Protein AF-A0A7K4D1M4-F1 (afdb_monomer)

Structure (mmCIF, N/CA/C/O backbone):
data_AF-A0A7K4D1M4-F1
#
_entry.id   AF-A0A7K4D1M4-F1
#
loop_
_atom_site.group_PDB
_atom_site.id
_atom_site.type_symbol
_atom_site.label_atom_id
_atom_site.label_alt_id
_atom_site.label_comp_id
_atom_site.label_asym_id
_atom_site.label_entity_id
_atom_site.label_seq_id
_atom_site.pdbx_PDB_ins_code
_atom_site.Cartn_x
_atom_site.Cartn_y
_atom_site.Cartn_z
_atom_site.occupancy
_atom_site.B_iso_or_equiv
_atom_site.auth_seq_id
_atom_site.auth_comp_id
_atom_site.auth_asym_id
_atom_site.auth_atom_id
_atom_site.pdbx_PDB_model_num
ATOM 1 N N . LEU A 1 1 ? -6.301 4.150 -7.512 1.00 89.19 1 LEU A N 1
ATOM 2 C CA . LEU A 1 1 ? -5.132 4.117 -6.603 1.00 89.19 1 LEU A CA 1
ATOM 3 C C . LEU A 1 1 ? -3.833 4.508 -7.304 1.00 89.19 1 LEU A C 1
ATOM 5 O O . LEU A 1 1 ? -3.335 5.579 -7.008 1.00 89.19 1 LEU A O 1
ATOM 9 N N . ALA A 1 2 ? -3.283 3.705 -8.227 1.00 92.56 2 ALA A N 1
ATOM 10 C CA . ALA A 1 2 ? -1.972 4.003 -8.831 1.00 92.56 2 ALA A CA 1
ATOM 11 C C . ALA A 1 2 ? -1.911 5.374 -9.540 1.00 92.56 2 ALA A C 1
ATOM 13 O O . ALA A 1 2 ? -0.953 6.116 -9.352 1.00 92.56 2 ALA A O 1
ATOM 14 N N . GLU A 1 3 ? -2.952 5.739 -10.293 1.00 94.12 3 GLU A N 1
ATOM 15 C CA . GLU A 1 3 ? -3.055 7.054 -10.951 1.00 94.12 3 GLU A CA 1
ATOM 16 C C . GLU A 1 3 ? -3.124 8.208 -9.942 1.00 94.12 3 GLU A C 1
ATOM 18 O O . GLU A 1 3 ? -2.487 9.239 -10.120 1.00 94.12 3 GLU A O 1
ATOM 23 N N . GLU A 1 4 ? -3.865 8.014 -8.852 1.00 92.81 4 GLU A N 1
ATOM 24 C CA . GLU A 1 4 ? -4.043 9.006 -7.790 1.00 92.81 4 GLU A CA 1
ATOM 25 C C . GLU A 1 4 ? -2.739 9.252 -7.022 1.00 92.81 4 GLU A C 1
ATOM 27 O O . GLU A 1 4 ? -2.379 10.397 -6.758 1.00 92.81 4 GLU A O 1
ATOM 32 N N . ILE A 1 5 ? -1.986 8.183 -6.738 1.00 93.50 5 ILE A N 1
ATOM 33 C CA . ILE A 1 5 ? -0.640 8.281 -6.167 1.00 93.50 5 ILE A CA 1
ATOM 34 C C . ILE A 1 5 ? 0.278 9.036 -7.131 1.00 93.50 5 ILE A C 1
ATOM 36 O O . ILE A 1 5 ? 0.939 9.977 -6.702 1.00 93.50 5 ILE A O 1
ATOM 40 N N . ALA A 1 6 ? 0.294 8.672 -8.421 1.00 94.31 6 ALA A N 1
ATOM 41 C CA . ALA A 1 6 ? 1.125 9.335 -9.428 1.00 94.31 6 ALA A CA 1
ATOM 42 C C . ALA A 1 6 ? 0.834 10.843 -9.510 1.00 94.31 6 ALA A C 1
ATOM 44 O O . ALA A 1 6 ? 1.769 11.644 -9.523 1.00 94.31 6 ALA A O 1
ATOM 45 N N . ALA A 1 7 ? -0.445 11.230 -9.475 1.00 94.00 7 ALA A N 1
ATOM 46 C CA . ALA A 1 7 ? -0.859 12.627 -9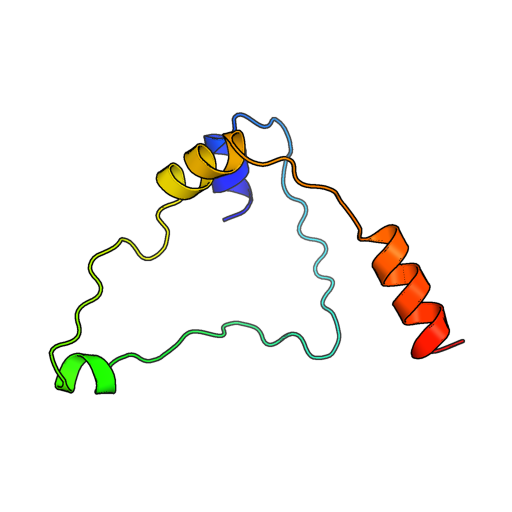.442 1.00 94.00 7 ALA A CA 1
ATOM 47 C C . ALA A 1 7 ? -0.372 13.352 -8.175 1.00 94.00 7 ALA A C 1
ATOM 49 O O . ALA A 1 7 ? 0.201 14.436 -8.280 1.00 94.00 7 ALA A O 1
ATOM 50 N N . LYS A 1 8 ? -0.539 12.752 -6.987 1.00 93.56 8 LYS A N 1
ATOM 51 C CA . LYS A 1 8 ? -0.128 13.360 -5.707 1.00 93.56 8 LYS A CA 1
ATOM 52 C C . LYS A 1 8 ? 1.388 13.525 -5.571 1.00 93.56 8 LYS A C 1
ATOM 54 O O . LYS A 1 8 ? 1.838 14.514 -5.001 1.00 93.56 8 LYS A O 1
ATOM 59 N N . ILE A 1 9 ? 2.177 12.598 -6.116 1.00 93.44 9 ILE A N 1
ATOM 60 C CA . ILE A 1 9 ? 3.648 12.692 -6.105 1.00 93.44 9 ILE A CA 1
ATOM 61 C C . ILE A 1 9 ? 4.215 13.489 -7.292 1.00 93.44 9 ILE A C 1
ATOM 63 O O . ILE A 1 9 ? 5.431 13.630 -7.398 1.00 93.44 9 ILE A O 1
ATOM 67 N N . GLY A 1 10 ? 3.367 13.985 -8.203 1.00 94.38 10 GLY A N 1
ATOM 68 C CA . GLY A 1 10 ? 3.798 14.722 -9.396 1.00 94.38 10 GLY A CA 1
ATOM 69 C C . GLY A 1 10 ? 4.574 13.873 -10.411 1.00 94.38 10 GLY A C 1
ATOM 70 O O . GLY A 1 10 ? 5.402 14.399 -11.154 1.00 94.38 10 GLY A O 1
ATOM 71 N N . SER A 1 11 ? 4.346 12.559 -10.437 1.00 93.75 11 SER A N 1
ATOM 72 C CA . SER A 1 11 ? 5.039 11.650 -11.348 1.00 93.75 11 SER A CA 1
ATOM 73 C C . SER A 1 11 ? 4.406 11.679 -12.744 1.00 93.75 11 SER A C 1
ATOM 75 O O . SER A 1 11 ? 3.186 11.557 -12.864 1.00 93.75 11 SER A O 1
ATOM 77 N N . PRO A 1 12 ? 5.208 11.757 -13.822 1.00 94.88 12 PRO A N 1
ATOM 78 C CA . PRO A 1 12 ? 4.704 11.649 -15.189 1.00 94.88 12 PRO A CA 1
ATOM 79 C C . PRO A 1 12 ? 4.379 10.200 -15.597 1.00 94.88 12 PRO A C 1
ATOM 81 O O . PRO A 1 12 ? 3.930 9.964 -16.720 1.00 94.88 12 PRO A O 1
ATOM 84 N N . LEU A 1 13 ? 4.642 9.216 -14.728 1.00 94.00 13 LEU A N 1
ATOM 85 C CA . LEU A 1 13 ? 4.424 7.803 -15.025 1.00 94.00 13 LEU A CA 1
ATOM 86 C C . LEU A 1 13 ? 2.930 7.491 -15.142 1.00 94.00 13 LEU A C 1
ATOM 88 O O . LEU A 1 13 ? 2.144 7.776 -14.240 1.00 94.00 13 LEU A O 1
ATOM 92 N N . LYS A 1 14 ? 2.557 6.827 -16.239 1.00 93.88 14 LYS A N 1
ATOM 93 C CA . LYS A 1 14 ? 1.217 6.266 -16.419 1.00 93.88 14 LYS A CA 1
ATOM 94 C C . LYS A 1 14 ? 1.210 4.808 -15.959 1.00 93.88 14 LYS A C 1
ATOM 96 O O . LYS A 1 14 ? 2.006 4.026 -16.482 1.00 93.88 14 LYS A O 1
ATOM 101 N N . PRO A 1 15 ? 0.339 4.425 -15.009 1.00 92.69 15 PRO A N 1
ATOM 102 C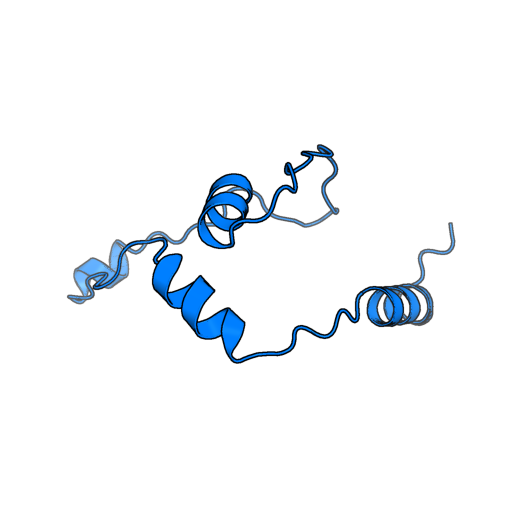 CA . PRO A 1 15 ? 0.201 3.031 -14.611 1.00 92.69 15 PRO A CA 1
ATOM 103 C C . PRO A 1 15 ? -0.181 2.152 -15.805 1.00 92.69 15 PRO A C 1
ATOM 105 O O . PRO A 1 15 ? -1.025 2.527 -16.617 1.00 92.69 15 PRO A O 1
ATOM 108 N N . VAL A 1 16 ? 0.420 0.967 -15.891 1.00 93.31 16 VAL A N 1
ATOM 109 C CA . VAL A 1 16 ? 0.081 -0.053 -16.890 1.00 93.31 16 VAL A CA 1
ATOM 110 C C . VAL A 1 16 ? -0.603 -1.211 -16.174 1.00 93.31 16 VAL A C 1
ATOM 112 O O . VAL A 1 16 ? -0.054 -1.768 -15.226 1.00 93.31 16 VAL A O 1
ATOM 115 N N . ILE A 1 17 ? -1.803 -1.576 -16.627 1.00 89.94 17 ILE A N 1
ATOM 116 C CA . ILE A 1 17 ? -2.529 -2.744 -16.122 1.00 89.94 17 ILE A CA 1
ATOM 117 C C . ILE A 1 17 ? -2.131 -3.938 -16.988 1.00 89.94 17 ILE A C 1
ATOM 119 O O . ILE A 1 17 ? -2.617 -4.078 -18.108 1.00 89.94 17 ILE A O 1
ATOM 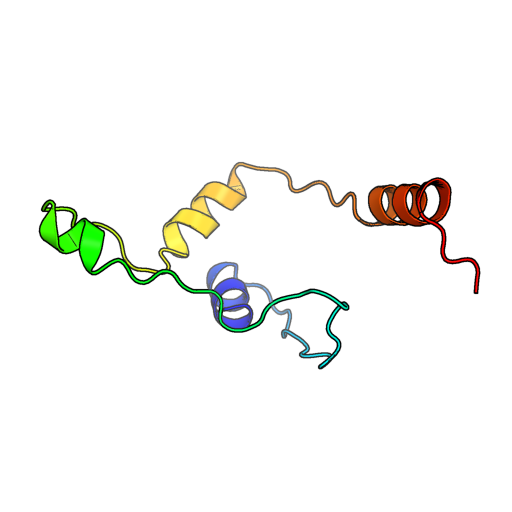123 N N . SER A 1 18 ? -1.235 -4.790 -16.485 1.00 89.69 18 SER A N 1
ATOM 124 C CA . SER A 1 18 ? -0.754 -5.960 -17.233 1.00 89.69 18 SER A CA 1
ATOM 125 C C . SER A 1 18 ? -1.804 -7.067 -17.379 1.00 89.69 18 SER A C 1
ATOM 127 O O . SER A 1 18 ? -1.686 -7.898 -18.268 1.00 89.69 18 SER A O 1
ATOM 129 N N . ASN A 1 19 ? -2.843 -7.071 -16.532 1.00 86.25 19 ASN A N 1
ATOM 130 C CA . ASN A 1 19 ? -3.803 -8.175 -16.367 1.00 86.25 19 ASN A CA 1
ATOM 131 C C . ASN A 1 19 ? -3.171 -9.513 -15.941 1.00 86.25 19 ASN A C 1
ATOM 133 O O . ASN A 1 19 ? -3.860 -10.532 -15.906 1.00 86.25 19 ASN A O 1
ATOM 137 N N . ASP A 1 20 ? -1.902 -9.497 -15.538 1.00 84.62 20 ASP A N 1
ATOM 138 C CA . ASP A 1 20 ? -1.238 -10.643 -14.934 1.00 84.62 20 ASP A CA 1
ATOM 139 C C . ASP A 1 20 ? -1.545 -10.691 -13.434 1.00 84.62 20 ASP A C 1
ATOM 141 O O . ASP A 1 20 ? -1.532 -9.672 -12.739 1.00 84.62 20 ASP A O 1
ATOM 145 N N . GLY A 1 21 ? -1.810 -11.887 -12.916 1.00 80.25 21 GLY A N 1
ATOM 146 C CA . GLY A 1 21 ? -1.993 -12.138 -11.489 1.00 80.25 21 GLY A CA 1
ATOM 147 C C . GLY A 1 21 ? -1.143 -13.320 -11.050 1.00 80.25 21 GLY A C 1
ATOM 148 O O . GLY A 1 21 ? -0.910 -14.245 -11.831 1.00 80.25 21 GLY A O 1
ATOM 149 N N . ARG A 1 22 ? -0.672 -13.314 -9.800 1.00 81.75 22 ARG A N 1
ATOM 150 C CA . ARG A 1 22 ? 0.070 -14.462 -9.271 1.00 81.75 22 ARG A CA 1
ATOM 151 C C . ARG A 1 22 ? -0.915 -15.502 -8.737 1.00 81.75 22 ARG A C 1
ATOM 153 O O . ARG A 1 22 ? -1.903 -15.130 -8.095 1.00 81.75 22 ARG A O 1
ATOM 160 N N . PRO A 1 23 ? -0.664 -16.804 -8.958 1.00 85.00 23 PRO A N 1
ATOM 161 C CA . PRO A 1 23 ? -1.449 -17.855 -8.324 1.00 85.00 23 PRO A CA 1
ATOM 162 C C . PRO A 1 23 ? -1.486 -17.656 -6.804 1.00 85.00 23 PRO A C 1
ATOM 164 O O . PRO A 1 23 ? -0.441 -17.547 -6.168 1.00 85.00 23 PRO A O 1
ATOM 167 N N . GLY A 1 24 ? -2.689 -17.594 -6.232 1.00 84.19 24 GLY A N 1
ATOM 168 C CA . GLY A 1 24 ? -2.899 -17.392 -4.794 1.00 84.19 24 GLY A CA 1
ATOM 169 C C . GLY A 1 24 ? -3.211 -15.954 -4.362 1.00 84.19 24 GLY A C 1
ATOM 170 O O . GLY A 1 24 ? -3.661 -15.771 -3.234 1.00 84.19 24 GLY A O 1
ATOM 171 N N . ASP A 1 25 ? -3.061 -14.947 -5.231 1.00 87.94 25 ASP A N 1
ATOM 172 C CA . ASP A 1 25 ? -3.501 -13.583 -4.910 1.00 87.94 25 ASP A CA 1
ATOM 173 C C . ASP A 1 25 ? -5.048 -13.520 -4.864 1.00 87.94 25 ASP A C 1
ATOM 175 O O . ASP A 1 25 ? -5.738 -13.753 -5.862 1.00 87.94 25 ASP A O 1
ATOM 179 N N . ILE A 1 26 ? -5.615 -13.198 -3.693 1.00 86.25 26 ILE A N 1
ATOM 180 C CA . ILE A 1 26 ? -7.067 -13.040 -3.501 1.00 86.25 26 ILE A CA 1
ATOM 181 C C . ILE A 1 26 ? -7.482 -11.619 -3.890 1.00 86.25 26 ILE A C 1
ATOM 183 O O . ILE A 1 26 ? -6.998 -10.631 -3.336 1.00 86.25 26 ILE A O 1
ATOM 187 N N . ARG A 1 27 ? -8.429 -11.512 -4.826 1.00 84.12 27 ARG A N 1
ATOM 188 C CA . ARG A 1 27 ? -9.018 -10.233 -5.248 1.00 84.12 27 ARG A CA 1
ATOM 189 C C . ARG A 1 27 ? -10.137 -9.811 -4.297 1.00 84.12 27 ARG A C 1
ATOM 191 O O . ARG A 1 27 ? -10.832 -10.661 -3.752 1.00 84.12 27 ARG A O 1
ATOM 198 N N . HIS A 1 28 ? -10.341 -8.500 -4.161 1.00 84.56 28 HIS A N 1
ATOM 199 C CA . HIS A 1 28 ? -11.434 -7.915 -3.369 1.00 84.56 28 HIS A CA 1
ATOM 200 C C . HIS A 1 28 ? -11.440 -8.345 -1.891 1.00 84.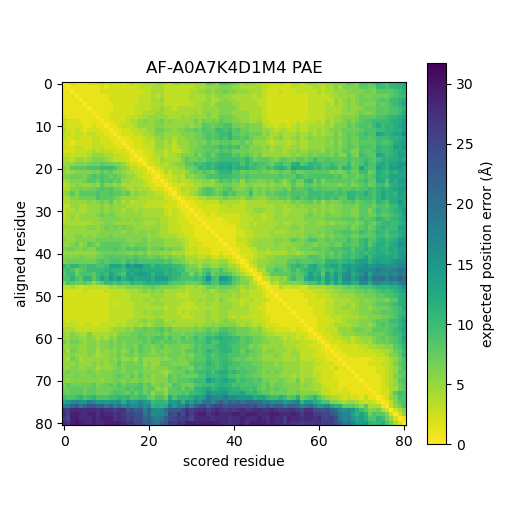56 28 HIS A C 1
ATOM 202 O O . HIS A 1 28 ? -12.495 -8.570 -1.308 1.00 84.56 28 HIS A O 1
ATOM 208 N N . CYS A 1 29 ? -10.261 -8.445 -1.273 1.00 89.69 29 CYS A N 1
ATOM 209 C CA . CYS A 1 29 ? -10.148 -8.692 0.161 1.00 89.69 29 CYS A CA 1
ATOM 210 C C . CYS A 1 29 ? -10.405 -7.392 0.941 1.00 89.69 29 CYS A C 1
ATOM 212 O O . CYS A 1 29 ? -9.578 -6.482 0.926 1.00 89.69 29 CYS A O 1
ATOM 214 N N . PHE A 1 30 ? -11.554 -7.299 1.608 1.00 89.19 30 PHE A N 1
ATOM 215 C CA . PHE A 1 30 ? -11.896 -6.212 2.525 1.00 89.19 30 PHE A CA 1
ATOM 216 C C . PHE A 1 30 ? -12.619 -6.774 3.752 1.00 89.19 30 PHE A C 1
ATOM 218 O O . PHE A 1 30 ? -13.327 -7.777 3.668 1.00 89.19 30 PHE A O 1
ATOM 225 N N . ALA A 1 31 ? -12.414 -6.145 4.908 1.00 89.44 31 ALA A N 1
ATOM 226 C CA . ALA A 1 31 ? -12.990 -6.610 6.163 1.00 89.44 31 ALA A CA 1
ATOM 227 C C . ALA A 1 31 ? -14.420 -6.084 6.355 1.00 89.44 31 ALA A C 1
ATOM 229 O O . ALA A 1 31 ? -14.678 -4.891 6.197 1.00 89.44 31 ALA A O 1
ATOM 230 N N . ASP A 1 32 ? -15.334 -6.960 6.779 1.00 92.19 32 ASP A N 1
ATOM 231 C CA . ASP A 1 32 ? -16.603 -6.539 7.372 1.00 92.19 32 ASP A CA 1
ATOM 232 C C . ASP A 1 32 ? -16.381 -6.165 8.844 1.00 92.19 32 ASP A C 1
ATOM 234 O O . ASP A 1 32 ? -16.080 -7.009 9.691 1.00 92.19 32 ASP A O 1
ATOM 238 N N . ILE A 1 33 ? -16.548 -4.880 9.150 1.00 92.06 33 ILE A N 1
ATOM 239 C CA . ILE A 1 33 ? -16.372 -4.332 10.499 1.00 92.06 33 ILE A CA 1
ATOM 240 C C . ILE A 1 33 ? -17.684 -4.249 11.295 1.00 92.06 33 ILE A C 1
ATOM 242 O O . ILE A 1 33 ? -17.704 -3.646 12.367 1.00 92.06 33 ILE A O 1
ATOM 246 N N . SER A 1 34 ? -18.785 -4.842 10.820 1.00 94.19 34 SER A N 1
ATOM 247 C CA . SER A 1 34 ? -20.106 -4.751 11.469 1.00 94.19 34 SER A CA 1
ATOM 248 C C . SER A 1 34 ? -20.091 -5.223 12.926 1.00 94.19 34 SER A C 1
ATOM 250 O O . SER A 1 34 ? -20.701 -4.593 13.788 1.00 94.19 34 SER A O 1
ATOM 252 N N . LYS A 1 35 ? -19.324 -6.277 13.239 1.00 95.50 35 LYS A N 1
ATOM 253 C CA . LYS A 1 35 ? -19.162 -6.757 14.624 1.00 95.50 35 LYS A CA 1
ATOM 254 C C . LYS A 1 35 ? -18.410 -5.762 15.508 1.00 95.50 35 LYS A C 1
ATOM 256 O O . LYS A 1 35 ? -18.805 -5.547 16.646 1.00 95.50 35 LYS A O 1
ATOM 261 N N . LEU A 1 36 ? -17.357 -5.137 14.979 1.00 94.62 36 LEU A N 1
ATOM 262 C CA . LEU A 1 36 ? -16.568 -4.136 15.704 1.00 94.62 36 LEU A CA 1
ATOM 263 C C . LEU A 1 36 ? -17.395 -2.879 15.983 1.00 94.62 36 LEU A C 1
ATOM 265 O O . LEU A 1 36 ? -17.340 -2.344 17.086 1.00 94.62 36 LEU A O 1
ATOM 269 N N . LYS A 1 37 ? -18.232 -2.462 15.025 1.00 93.31 37 LYS A N 1
ATOM 270 C CA . LYS A 1 37 ? -19.189 -1.365 15.229 1.00 93.31 37 LYS A CA 1
ATOM 271 C C . LYS A 1 37 ? -20.133 -1.634 16.402 1.00 93.31 37 LYS A C 1
ATOM 273 O O . LYS A 1 37 ? -20.414 -0.722 17.172 1.00 93.31 37 LYS A O 1
ATOM 278 N N . GLY A 1 38 ? -20.564 -2.885 16.586 1.00 94.06 38 GLY A N 1
ATOM 279 C CA . GLY A 1 38 ? -21.361 -3.302 17.748 1.00 94.06 38 GLY A CA 1
ATOM 280 C C . GLY A 1 38 ? -20.640 -3.154 19.095 1.00 94.06 38 GLY A C 1
ATOM 281 O O . GLY A 1 38 ? -21.297 -3.059 20.125 1.00 94.06 38 GLY A O 1
ATOM 282 N N . LEU A 1 39 ? -19.306 -3.084 19.089 1.00 96.38 39 LEU A N 1
ATOM 283 C CA . LEU A 1 39 ? -18.465 -2.832 20.265 1.00 96.38 39 LEU A CA 1
ATOM 284 C C . LEU A 1 39 ? -18.115 -1.343 20.441 1.00 96.38 39 LEU A C 1
ATOM 286 O O . LEU A 1 39 ? -17.277 -1.007 21.271 1.00 96.38 39 LEU A O 1
ATOM 290 N N . GLY A 1 40 ? -18.724 -0.449 19.656 1.00 94.75 40 GLY A N 1
ATOM 291 C CA . GLY A 1 40 ? -18.467 0.992 19.709 1.00 94.75 40 GLY A CA 1
ATOM 292 C C . GLY A 1 40 ? -17.264 1.457 18.886 1.00 94.75 40 GLY A C 1
ATOM 293 O O . GLY A 1 40 ? -16.968 2.648 18.883 1.00 94.75 40 GLY A O 1
ATOM 294 N N . TYR A 1 41 ? -16.589 0.563 18.154 1.00 92.88 41 TYR A N 1
ATOM 295 C CA . TYR A 1 41 ? -15.517 0.966 17.245 1.00 92.88 41 TYR A CA 1
ATOM 296 C C . TYR A 1 41 ? -16.077 1.766 16.063 1.00 92.88 41 TYR A C 1
ATOM 298 O O . TYR A 1 41 ? -16.992 1.316 15.365 1.00 92.88 41 TYR A O 1
ATOM 306 N N . GLN A 1 42 ? -15.477 2.923 15.798 1.00 88.31 42 GLN A N 1
ATOM 307 C CA . GLN A 1 42 ? -15.735 3.725 14.609 1.00 88.31 42 GLN A CA 1
ATOM 308 C C . GLN A 1 42 ? -14.424 3.994 13.873 1.00 88.31 42 GLN A C 1
ATOM 310 O O . GLN A 1 42 ? -13.360 4.105 14.474 1.00 88.31 42 GLN A O 1
ATOM 315 N N . HIS A 1 43 ? -14.500 4.052 12.546 1.00 83.62 43 HIS A N 1
ATOM 316 C CA . HIS A 1 43 ? -13.348 4.389 11.724 1.00 83.62 43 HIS A CA 1
ATOM 317 C C . HIS A 1 43 ? -13.151 5.907 11.758 1.00 83.62 43 HIS A C 1
ATOM 319 O O . HIS A 1 43 ? -14.026 6.644 11.312 1.00 83.62 43 HIS A O 1
ATOM 325 N N . GLU A 1 44 ? -12.031 6.357 12.317 1.00 79.81 44 GLU A N 1
ATOM 326 C CA . GLU A 1 44 ? -11.745 7.784 12.538 1.00 79.81 44 GLU A CA 1
ATOM 327 C C . GLU A 1 44 ? -11.019 8.452 11.364 1.00 79.81 44 GLU A C 1
ATOM 329 O O . GLU A 1 44 ? -10.910 9.675 11.315 1.00 79.81 44 GLU A O 1
ATOM 334 N N . PHE A 1 45 ? -10.551 7.663 10.397 1.00 74.50 45 PHE A N 1
ATOM 335 C CA . PHE A 1 45 ? -9.795 8.152 9.250 1.00 74.50 45 PHE A CA 1
ATOM 336 C C . PHE A 1 45 ? -10.560 7.901 7.949 1.00 74.50 45 PHE A C 1
ATOM 338 O O . PHE A 1 45 ? -11.448 7.054 7.901 1.00 74.50 45 PHE A O 1
ATOM 345 N N . PRO A 1 46 ? -10.255 8.627 6.866 1.00 73.75 46 PRO A N 1
ATOM 346 C CA . PRO A 1 46 ? -10.680 8.219 5.538 1.00 73.75 46 PRO A CA 1
ATOM 347 C C . PRO A 1 46 ? -10.083 6.846 5.212 1.00 73.75 46 PRO A C 1
ATOM 349 O O . PRO A 1 46 ? -8.939 6.565 5.565 1.00 73.75 46 PRO A O 1
ATOM 352 N N . ALA A 1 47 ? -10.811 6.025 4.450 1.00 70.50 47 ALA A N 1
ATOM 353 C CA . ALA A 1 47 ? -10.336 4.705 4.018 1.00 70.50 47 ALA A CA 1
ATOM 354 C C . ALA A 1 47 ? -9.007 4.751 3.231 1.00 70.50 47 ALA A C 1
ATOM 356 O O . ALA A 1 47 ? -8.383 3.713 3.013 1.00 70.50 47 ALA A O 1
ATOM 357 N N . LEU A 1 48 ? -8.593 5.939 2.773 1.00 75.69 48 LEU A N 1
ATOM 358 C CA . LEU A 1 48 ? -7.423 6.138 1.936 1.00 75.69 48 LEU A CA 1
ATOM 359 C C . LEU A 1 48 ? -6.828 7.554 2.103 1.00 75.69 48 LEU A C 1
ATOM 361 O O . LEU A 1 48 ? -6.954 8.400 1.221 1.00 75.69 48 LEU A O 1
ATOM 365 N N . ASP A 1 49 ? -6.186 7.835 3.240 1.00 88.44 49 ASP A N 1
ATOM 366 C CA . ASP A 1 49 ? -5.437 9.088 3.4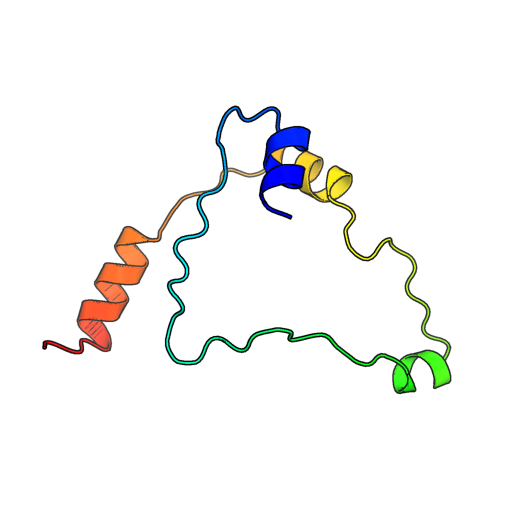42 1.00 88.44 49 ASP A CA 1
ATOM 367 C C . ASP A 1 49 ? -4.074 9.050 2.724 1.00 88.44 49 ASP A C 1
ATOM 369 O O . ASP A 1 49 ? -3.018 8.774 3.301 1.00 88.44 49 ASP A O 1
ATOM 373 N N . LEU A 1 50 ? -4.114 9.275 1.409 1.00 91.00 50 LEU A N 1
ATOM 374 C CA . LEU A 1 50 ? -2.919 9.268 0.567 1.00 91.00 50 LEU A CA 1
ATOM 375 C C . LEU A 1 50 ? -2.011 10.479 0.791 1.00 91.00 50 LEU A C 1
ATOM 377 O O . LEU A 1 50 ? -0.828 10.386 0.479 1.00 91.00 50 LEU A O 1
ATOM 381 N N . ASP A 1 51 ? -2.527 11.599 1.300 1.00 91.56 51 ASP A N 1
ATOM 382 C CA . ASP A 1 51 ? -1.708 12.791 1.542 1.00 91.56 51 ASP A CA 1
ATOM 383 C C . ASP A 1 51 ? -0.735 12.544 2.691 1.00 91.56 51 ASP A C 1
ATOM 385 O O . ASP A 1 51 ? 0.471 12.752 2.536 1.00 91.56 51 ASP A O 1
ATOM 389 N N . THR A 1 52 ? -1.231 11.975 3.792 1.00 92.06 52 THR A N 1
ATOM 390 C CA . THR A 1 52 ? -0.384 11.535 4.906 1.00 92.06 52 THR A CA 1
ATOM 391 C C . THR A 1 52 ? 0.641 10.492 4.457 1.00 92.06 52 THR A C 1
ATOM 393 O O . THR A 1 52 ? 1.814 10.573 4.828 1.00 92.06 52 THR A O 1
ATOM 396 N N . LEU A 1 53 ? 0.234 9.534 3.614 1.00 91.69 53 LEU A N 1
ATOM 397 C CA . LEU A 1 53 ? 1.143 8.518 3.075 1.00 91.69 53 LEU A CA 1
ATOM 398 C C . LEU A 1 53 ? 2.264 9.136 2.227 1.00 91.69 53 LEU A C 1
ATOM 400 O O . LEU A 1 53 ? 3.432 8.777 2.393 1.00 91.69 53 LEU A O 1
ATOM 404 N N . VAL A 1 54 ? 1.922 10.050 1.316 1.00 93.00 54 VAL A N 1
ATOM 405 C CA . VAL A 1 54 ? 2.894 10.722 0.446 1.00 93.00 54 VAL A CA 1
ATOM 406 C C . VAL A 1 54 ? 3.863 11.558 1.272 1.00 93.00 54 VAL A C 1
ATOM 408 O O . VAL A 1 54 ? 5.067 11.507 1.019 1.00 93.00 54 VAL A O 1
ATOM 411 N N . GLU A 1 55 ? 3.384 12.269 2.289 1.00 94.00 55 GLU A N 1
ATOM 412 C CA . GLU A 1 55 ? 4.254 13.077 3.140 1.00 94.00 55 GLU A CA 1
ATOM 413 C C . GLU A 1 55 ? 5.233 12.216 3.942 1.00 94.00 55 GLU A C 1
ATOM 415 O O . GLU A 1 55 ? 6.437 12.476 3.936 1.00 94.00 55 GLU A O 1
ATOM 420 N N . TRP A 1 56 ? 4.751 11.121 4.538 1.00 94.06 56 TRP A N 1
ATOM 421 C CA . TRP A 1 56 ? 5.616 10.149 5.207 1.00 94.06 56 TRP A CA 1
ATOM 422 C C . TRP A 1 56 ? 6.648 9.542 4.247 1.00 94.06 56 TRP A C 1
ATOM 424 O O . TRP A 1 56 ? 7.820 9.404 4.613 1.00 94.06 56 TRP A O 1
ATOM 434 N N . SER A 1 57 ? 6.253 9.244 3.003 1.00 93.06 57 SER A N 1
ATOM 435 C CA . SER A 1 57 ? 7.137 8.619 2.011 1.00 93.06 57 SER A CA 1
ATOM 436 C C . SER A 1 57 ? 8.388 9.450 1.698 1.00 93.06 57 SER A C 1
ATOM 438 O O . SER A 1 57 ? 9.441 8.885 1.416 1.00 93.06 57 SER A O 1
ATOM 440 N N . LYS A 1 58 ? 8.321 10.783 1.829 1.00 92.19 58 LYS A N 1
ATOM 441 C CA . LYS A 1 58 ? 9.467 11.688 1.611 1.00 92.19 58 LYS A CA 1
ATOM 442 C C . LYS A 1 58 ? 10.576 11.518 2.652 1.00 92.19 58 LYS A C 1
ATOM 444 O O . LYS A 1 58 ? 11.714 11.903 2.396 1.00 92.19 58 LYS A O 1
ATOM 449 N N . SER A 1 59 ? 10.252 10.967 3.822 1.00 94.81 59 SER A N 1
ATOM 450 C CA . SER A 1 59 ? 11.203 10.751 4.920 1.00 94.81 59 SER A CA 1
ATOM 451 C C . SER A 1 59 ? 11.954 9.419 4.832 1.00 94.81 59 SER A C 1
ATOM 453 O O . SER A 1 59 ? 12.902 9.197 5.586 1.00 94.81 59 SER A O 1
ATOM 455 N N . VAL A 1 60 ? 11.549 8.528 3.921 1.00 94.06 60 VAL A N 1
ATOM 456 C CA . VAL A 1 60 ? 12.074 7.164 3.818 1.00 94.06 60 VAL A CA 1
ATOM 457 C C . VAL A 1 60 ? 12.712 6.914 2.456 1.00 94.06 60 VAL A C 1
ATOM 459 O O . VAL A 1 60 ? 12.212 7.332 1.417 1.00 94.06 60 VAL A O 1
ATOM 462 N N . VAL A 1 61 ? 13.822 6.177 2.450 1.00 91.38 61 VAL A N 1
ATOM 463 C CA . VAL A 1 61 ? 14.438 5.687 1.213 1.00 91.38 61 VAL A CA 1
ATOM 464 C C . VAL A 1 61 ? 13.914 4.282 0.940 1.00 91.38 61 VAL A C 1
ATOM 466 O O . VAL A 1 61 ? 14.220 3.342 1.675 1.00 91.38 61 VAL A O 1
ATOM 469 N N . ALA A 1 62 ? 13.123 4.131 -0.121 1.00 89.00 62 ALA A N 1
ATOM 470 C CA . ALA A 1 62 ? 12.669 2.828 -0.589 1.00 89.00 62 ALA A CA 1
ATOM 471 C C . ALA A 1 62 ? 13.811 2.106 -1.324 1.00 89.00 62 ALA A C 1
ATOM 473 O O . ALA A 1 62 ? 14.155 2.452 -2.452 1.00 89.00 62 ALA A O 1
ATOM 474 N N . VAL A 1 63 ? 14.406 1.102 -0.678 1.00 92.94 63 VAL A N 1
ATOM 475 C CA . VAL A 1 63 ? 15.379 0.205 -1.317 1.00 92.94 63 VAL A CA 1
ATOM 476 C C . VAL A 1 63 ? 14.613 -0.925 -1.996 1.00 92.94 63 VAL A C 1
ATOM 478 O O . VAL A 1 63 ? 14.034 -1.772 -1.314 1.00 92.94 63 VAL A O 1
ATOM 481 N N . ASP A 1 64 ? 14.607 -0.935 -3.328 1.00 92.19 64 ASP A N 1
ATOM 482 C CA . ASP A 1 64 ? 14.034 -2.039 -4.095 1.00 92.19 64 ASP A CA 1
ATOM 483 C C . ASP A 1 64 ? 14.915 -3.285 -3.944 1.00 92.19 64 ASP A C 1
ATOM 485 O O . ASP A 1 64 ? 16.085 -3.278 -4.321 1.00 92.19 64 ASP A O 1
ATOM 489 N N . LYS A 1 65 ? 14.340 -4.338 -3.358 1.00 94.56 65 LYS A N 1
ATOM 490 C CA . LYS A 1 65 ? 14.989 -5.639 -3.149 1.00 94.56 65 LYS A CA 1
ATOM 491 C C . LYS A 1 65 ? 14.348 -6.759 -3.966 1.00 94.56 65 LYS A C 1
ATOM 493 O O . LYS A 1 65 ? 14.471 -7.939 -3.625 1.00 94.56 65 LYS A O 1
ATOM 498 N N . PHE A 1 66 ? 13.579 -6.415 -4.999 1.00 91.88 66 PHE A N 1
ATOM 499 C CA . PHE A 1 66 ? 12.845 -7.401 -5.782 1.00 91.88 66 PHE A CA 1
ATOM 500 C C . PHE A 1 66 ? 13.780 -8.429 -6.423 1.00 91.88 66 PHE A C 1
ATOM 502 O O . PHE A 1 66 ? 13.491 -9.624 -6.399 1.00 91.88 66 PHE A O 1
ATOM 509 N N . THR A 1 67 ? 14.920 -7.984 -6.954 1.00 92.56 67 THR A N 1
ATOM 510 C CA . THR A 1 67 ? 15.884 -8.866 -7.624 1.00 92.56 67 THR A CA 1
ATOM 511 C C . THR A 1 67 ? 16.470 -9.895 -6.656 1.00 92.56 67 THR A C 1
ATOM 513 O O . THR A 1 67 ? 16.538 -11.082 -6.981 1.00 92.56 67 THR A O 1
ATOM 516 N N . GLU A 1 68 ? 16.847 -9.475 -5.447 1.00 93.75 68 GLU A N 1
ATOM 517 C CA . GLU A 1 68 ? 17.333 -10.370 -4.398 1.00 93.75 68 GLU A CA 1
ATOM 518 C C . GLU A 1 68 ? 16.240 -11.340 -3.952 1.00 93.75 68 GLU A C 1
ATOM 520 O O . GLU A 1 68 ? 16.476 -12.548 -3.904 1.00 93.75 68 GLU A O 1
ATOM 525 N N . ALA A 1 69 ? 15.027 -10.838 -3.703 1.00 90.44 69 ALA A N 1
ATOM 526 C CA . ALA A 1 69 ? 13.894 -11.665 -3.303 1.00 90.44 69 ALA A CA 1
ATOM 527 C C . ALA A 1 69 ? 13.541 -12.713 -4.372 1.00 90.44 69 ALA A C 1
ATOM 529 O O . ALA A 1 69 ? 13.277 -13.871 -4.043 1.00 90.44 69 ALA A O 1
ATOM 530 N N . LYS A 1 70 ? 13.584 -12.340 -5.658 1.00 88.94 70 LYS A N 1
ATOM 531 C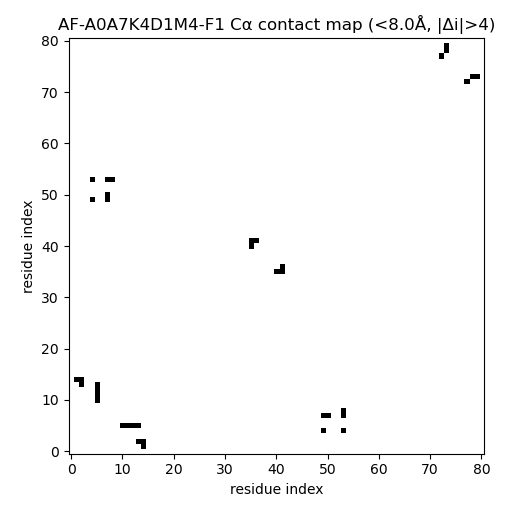 CA . LYS A 1 70 ? 13.350 -13.262 -6.775 1.00 88.94 70 LYS A CA 1
ATOM 532 C C . LYS A 1 70 ? 14.433 -14.333 -6.850 1.00 88.94 70 LYS A C 1
ATOM 534 O O . LYS A 1 70 ? 14.107 -15.508 -6.998 1.00 88.94 70 LYS A O 1
ATOM 539 N N . LYS A 1 71 ? 15.702 -13.947 -6.692 1.00 91.12 71 LYS A N 1
ATOM 540 C CA . LYS A 1 71 ? 16.828 -14.887 -6.649 1.00 91.12 71 LYS A CA 1
ATOM 541 C C . LYS A 1 71 ? 16.684 -15.880 -5.494 1.00 91.12 71 LYS A C 1
ATOM 543 O O . LYS A 1 71 ? 16.872 -17.075 -5.698 1.00 91.12 71 LYS A O 1
ATOM 548 N N . GLU A 1 72 ? 16.334 -15.407 -4.299 1.00 90.94 72 GLU A N 1
ATOM 549 C CA . GLU A 1 72 ? 16.097 -16.279 -3.145 1.00 90.94 72 GLU A CA 1
ATOM 550 C C . GLU A 1 72 ? 14.923 -17.236 -3.367 1.00 90.94 72 GLU A C 1
ATOM 552 O O . GLU A 1 72 ? 15.024 -18.415 -3.023 1.00 90.94 72 GLU A O 1
ATOM 557 N N . PHE A 1 73 ? 13.827 -16.745 -3.953 1.00 85.94 73 PHE A N 1
ATOM 558 C CA . PHE A 1 73 ? 12.674 -17.568 -4.311 1.00 85.94 73 PHE A CA 1
ATOM 559 C C . PHE A 1 73 ? 13.078 -18.693 -5.272 1.00 85.94 73 PHE A C 1
ATOM 561 O O . PHE A 1 73 ? 12.794 -19.859 -5.001 1.00 85.94 73 PHE A O 1
ATOM 568 N N . ASP A 1 74 ? 13.812 -18.368 -6.336 1.00 87.75 74 ASP A N 1
ATOM 569 C CA . ASP A 1 74 ? 14.263 -19.350 -7.327 1.00 87.75 74 ASP A CA 1
ATOM 570 C C . ASP A 1 74 ? 15.240 -20.376 -6.736 1.00 87.75 74 ASP A C 1
ATOM 572 O O . ASP A 1 74 ? 15.200 -21.547 -7.103 1.00 87.75 74 ASP A O 1
ATOM 576 N N . GLN A 1 75 ? 16.089 -19.971 -5.788 1.00 88.56 75 GLN A N 1
ATOM 577 C CA . GLN A 1 75 ? 17.043 -20.867 -5.126 1.00 88.56 75 GLN A CA 1
ATOM 578 C C . GLN A 1 75 ? 16.395 -21.806 -4.100 1.00 88.56 75 GLN A C 1
ATOM 580 O O . GLN A 1 75 ? 16.830 -22.948 -3.964 1.00 88.56 75 GLN A O 1
ATOM 585 N N . LYS A 1 76 ? 15.397 -21.330 -3.342 1.00 82.38 76 LYS A N 1
ATOM 586 C CA . LYS A 1 76 ? 14.803 -22.073 -2.211 1.00 82.38 76 LYS A CA 1
ATOM 587 C C . LYS A 1 76 ? 13.558 -22.868 -2.592 1.00 82.38 76 LYS A C 1
ATOM 589 O O . LYS A 1 76 ? 13.310 -23.924 -2.023 1.00 82.38 76 LYS A O 1
ATOM 594 N N . LEU A 1 77 ? 12.756 -22.331 -3.506 1.00 70.81 77 LEU A N 1
ATOM 595 C CA . LEU A 1 77 ? 11.450 -22.872 -3.891 1.00 70.81 77 LEU A CA 1
ATOM 596 C C . LEU A 1 77 ? 11.394 -23.253 -5.369 1.00 70.81 77 LEU A C 1
ATOM 598 O O . LEU A 1 77 ? 10.333 -23.670 -5.828 1.00 70.81 77 LEU A O 1
ATOM 602 N N . GLY A 1 78 ? 12.505 -23.079 -6.096 1.00 56.22 78 GLY A N 1
ATOM 603 C CA . GLY A 1 78 ? 12.600 -23.158 -7.545 1.00 56.22 78 GLY A CA 1
ATOM 604 C C . GLY A 1 78 ? 11.710 -24.223 -8.165 1.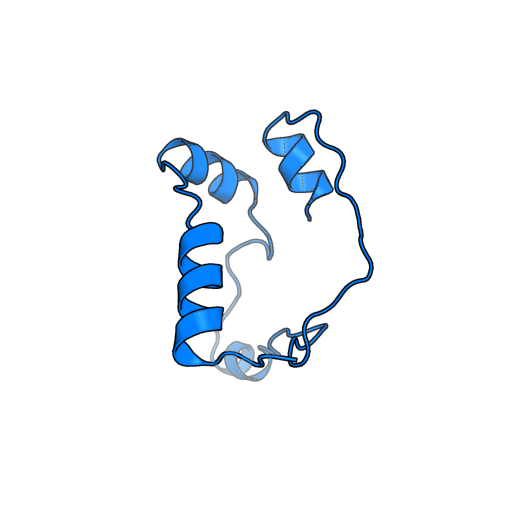00 56.22 78 GLY A C 1
ATOM 605 O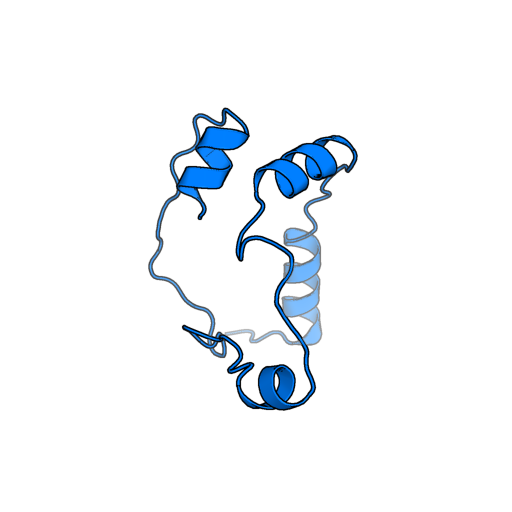 O . GLY A 1 78 ? 12.079 -25.392 -8.251 1.00 56.22 78 GLY A O 1
ATOM 606 N N . MET A 1 79 ? 10.576 -23.779 -8.710 1.00 58.91 79 MET A N 1
ATOM 607 C CA . MET A 1 79 ? 10.030 -24.385 -9.912 1.00 58.91 79 MET A CA 1
ATOM 608 C C . MET A 1 79 ? 11.036 -24.102 -11.026 1.00 58.91 79 MET A C 1
ATOM 610 O O . MET A 1 79 ? 10.907 -23.140 -11.777 1.00 58.91 79 MET A O 1
ATOM 614 N N . THR A 1 80 ? 12.066 -24.941 -11.101 1.00 48.22 80 THR A N 1
ATOM 615 C CA . THR A 1 80 ? 12.758 -25.214 -12.354 1.00 48.22 80 THR A CA 1
ATOM 616 C C . THR A 1 80 ? 11.723 -25.913 -13.231 1.00 48.22 80 THR A C 1
ATOM 618 O O . THR A 1 80 ? 11.459 -27.106 -13.083 1.00 48.22 80 THR A O 1
ATOM 621 N N . ARG A 1 81 ? 11.030 -25.140 -14.060 1.00 45.38 81 ARG A N 1
ATOM 622 C CA . ARG A 1 81 ? 10.438 -25.655 -15.290 1.00 45.38 81 ARG A CA 1
ATOM 623 C C . ARG A 1 81 ? 11.214 -25.061 -16.442 1.00 45.38 81 ARG A C 1
ATOM 625 O O . ARG A 1 81 ? 11.455 -23.836 -16.387 1.00 45.38 81 ARG A O 1
#

Foldseek 3Di:
DVVVLCVLLVHPDDDDDPVDDDPPDDPPDDDDCVVVVVVVDDDPDPPDPSNVVSVVVVVDDDDDCPVVVVVVCCVPVNPPD

Radius of gyration: 18.45 Å; Cα contacts (8 Å, |Δi|>4): 19; chains: 1; bounding box: 39×40×38 Å

pLDDT: mean 87.74, std 9.95, range [45.38, 96.38]

Solvent-accessible surface area (backbone atoms only — not comparable to full-atom values): 5629 Å² total; per-re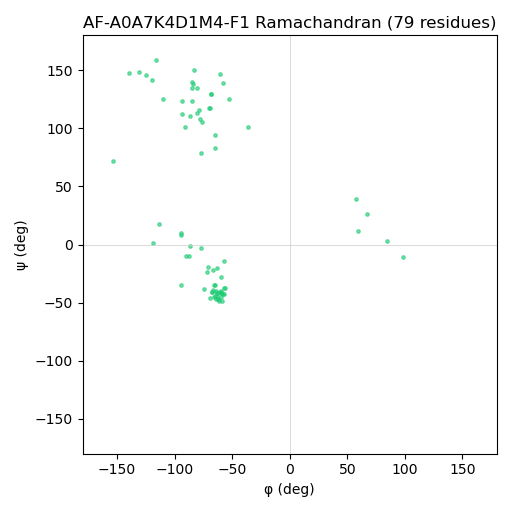sidue (Å²): 105,69,61,56,51,23,60,76,72,70,47,89,68,76,79,78,86,82,84,78,79,63,92,85,71,76,78,91,81,73,84,84,56,68,69,49,42,76,72,70,52,73,84,90,64,70,101,72,60,57,66,65,51,54,60,55,50,76,79,54,85,85,78,87,53,63,69,60,53,50,51,50,44,51,74,75,68,46,81,82,121

Mean predicted aligned error: 6.94 Å

Secondary structure (DSSP, 8-state):
-HHHHHHHTT--PPP-------TTPPTT-----HHHHHTT----S-TT-HHHHHHHHTTS-----HHHHHHHHHHHH----

Sequence (81 aa):
LAEEIAAKIGSPLKPVISNDGRPGDIRHCFADISKLKGLGYQHEFPALDLDTLVEWSKSVVAVDKFTEAKKEFDQKLGMTR